Protein AF-A0A3D0Z7N6-F1 (afdb_monomer)

Radius of gyration: 18.56 Å; Cα contacts (8 Å, |Δi|>4): 25; chains: 1; bounding box: 45×38×38 Å

Structure (mmCIF, N/CA/C/O backbone):
data_AF-A0A3D0Z7N6-F1
#
_entry.id   AF-A0A3D0Z7N6-F1
#
loop_
_atom_site.group_PDB
_atom_site.id
_atom_site.type_symbol
_atom_site.label_atom_id
_atom_site.label_alt_id
_atom_site.label_comp_id
_atom_site.label_asym_id
_atom_site.label_entity_id
_atom_site.label_seq_id
_atom_site.pdbx_PDB_ins_code
_atom_site.Cartn_x
_atom_site.Cartn_y
_atom_site.Cartn_z
_atom_site.occupancy
_atom_site.B_iso_or_equiv
_atom_site.auth_seq_id
_atom_site.auth_comp_id
_atom_site.auth_asym_id
_atom_site.auth_atom_id
_atom_site.pdbx_PDB_model_num
ATOM 1 N N . ASN A 1 1 ? -1.478 15.158 9.367 1.00 86.81 1 ASN A N 1
ATOM 2 C CA . ASN A 1 1 ? -2.214 16.304 8.789 1.00 86.81 1 ASN A CA 1
ATOM 3 C C . ASN A 1 1 ? -3.014 15.776 7.603 1.00 86.81 1 ASN A C 1
ATOM 5 O O . ASN A 1 1 ? -2.391 15.377 6.628 1.00 86.81 1 ASN A O 1
ATOM 9 N N . ALA A 1 2 ? -4.344 15.676 7.713 1.00 88.56 2 ALA A N 1
ATOM 10 C CA . ALA A 1 2 ? -5.182 14.945 6.748 1.00 88.56 2 ALA A CA 1
ATOM 11 C C . ALA A 1 2 ? -5.169 15.568 5.339 1.00 88.56 2 ALA A C 1
ATOM 13 O O . ALA A 1 2 ? -5.086 14.853 4.346 1.00 88.56 2 ALA A O 1
ATOM 14 N N . ASN A 1 3 ? -5.139 16.902 5.248 1.00 95.75 3 ASN A N 1
ATOM 15 C CA . ASN A 1 3 ? -5.061 17.607 3.963 1.00 95.75 3 ASN A CA 1
ATOM 16 C C . ASN A 1 3 ? -3.784 17.252 3.189 1.00 95.75 3 ASN A C 1
ATOM 18 O O . ASN A 1 3 ? -3.815 17.063 1.979 1.00 95.75 3 ASN A O 1
ATOM 22 N N . MET A 1 4 ? -2.659 17.120 3.894 1.00 93.25 4 MET A N 1
ATOM 23 C CA . MET A 1 4 ? -1.384 16.745 3.281 1.00 93.25 4 MET A CA 1
ATOM 24 C C . MET A 1 4 ? -1.401 15.299 2.769 1.00 93.25 4 MET A C 1
ATOM 26 O O . MET A 1 4 ? -0.832 15.020 1.720 1.00 93.25 4 MET A O 1
ATOM 30 N N . GLU A 1 5 ? -2.071 14.390 3.479 1.00 90.94 5 GLU A N 1
ATOM 31 C CA . GLU A 1 5 ? -2.233 12.999 3.045 1.00 90.94 5 GLU A CA 1
ATOM 32 C C . GLU A 1 5 ? -3.097 12.900 1.782 1.00 90.94 5 GLU A C 1
ATOM 34 O O . GLU A 1 5 ? -2.723 12.198 0.843 1.00 90.94 5 GLU A O 1
ATOM 39 N N . LEU A 1 6 ? -4.185 13.675 1.711 1.00 94.19 6 LEU A N 1
ATOM 40 C CA . LEU A 1 6 ? -5.030 13.768 0.518 1.00 94.19 6 LEU A CA 1
ATOM 41 C C . LEU A 1 6 ? -4.265 14.321 -0.689 1.00 94.19 6 LEU A C 1
ATOM 43 O O . LEU A 1 6 ? -4.332 13.742 -1.771 1.00 94.19 6 LEU A O 1
ATOM 47 N N . VAL A 1 7 ? -3.498 15.402 -0.513 1.00 95.88 7 VAL A N 1
ATOM 48 C CA . VAL A 1 7 ? -2.666 15.970 -1.590 1.00 95.88 7 VAL A CA 1
ATOM 49 C C . VAL A 1 7 ? -1.598 14.971 -2.046 1.00 95.88 7 VAL A C 1
ATOM 51 O O . VAL A 1 7 ? -1.374 14.820 -3.249 1.00 95.88 7 VAL A O 1
ATOM 54 N N . ALA A 1 8 ? -0.967 14.250 -1.114 1.00 92.62 8 ALA A N 1
ATOM 55 C CA . ALA A 1 8 ? 0.043 13.243 -1.430 1.00 92.62 8 ALA A CA 1
ATOM 56 C C . ALA A 1 8 ? -0.546 12.053 -2.207 1.00 92.62 8 ALA A C 1
ATOM 58 O O . ALA A 1 8 ? -0.000 11.672 -3.243 1.00 92.62 8 ALA A O 1
ATOM 59 N N . GLN A 1 9 ? -1.674 11.494 -1.756 1.00 94.88 9 GLN A N 1
ATOM 60 C CA . GLN A 1 9 ? -2.364 10.408 -2.463 1.00 94.88 9 GLN A CA 1
ATOM 61 C C . GLN A 1 9 ? -2.901 10.865 -3.823 1.00 94.88 9 GLN A C 1
ATOM 63 O O . GLN A 1 9 ? -2.768 10.138 -4.805 1.00 94.88 9 GLN A O 1
ATOM 68 N N . GLY A 1 10 ? -3.459 12.078 -3.907 1.00 95.56 10 GLY A N 1
ATOM 69 C CA . GLY A 1 10 ? -3.940 12.662 -5.160 1.00 95.56 10 GLY A CA 1
ATOM 70 C C . GLY A 1 10 ? -2.819 12.806 -6.187 1.00 95.56 10 GLY A C 1
ATOM 71 O O . GLY A 1 10 ? -2.938 12.309 -7.305 1.00 95.56 10 GLY A O 1
ATOM 72 N N . THR A 1 11 ? -1.691 13.392 -5.781 1.00 96.19 11 THR A N 1
ATOM 73 C CA . THR A 1 11 ? -0.501 13.513 -6.639 1.00 96.19 11 THR A CA 1
ATOM 74 C C . THR A 1 11 ? 0.028 12.137 -7.050 1.00 96.19 11 THR A C 1
ATOM 76 O O . THR A 1 11 ? 0.314 11.913 -8.224 1.00 96.19 11 THR A O 1
ATOM 79 N N . GLY A 1 12 ? 0.098 11.185 -6.113 1.00 95.19 12 GLY A N 1
ATOM 80 C CA . GLY A 1 12 ? 0.526 9.813 -6.393 1.00 95.19 12 GLY A CA 1
ATOM 81 C C . GLY A 1 12 ? -0.3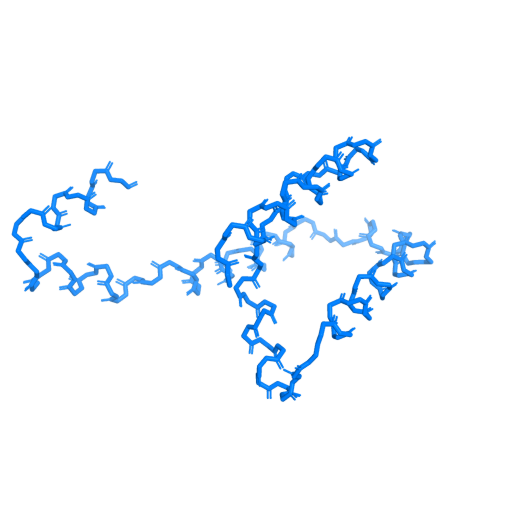64 9.099 -7.413 1.00 95.19 12 GLY A C 1
ATOM 82 O O . GLY A 1 12 ? 0.147 8.417 -8.298 1.00 95.19 12 GLY 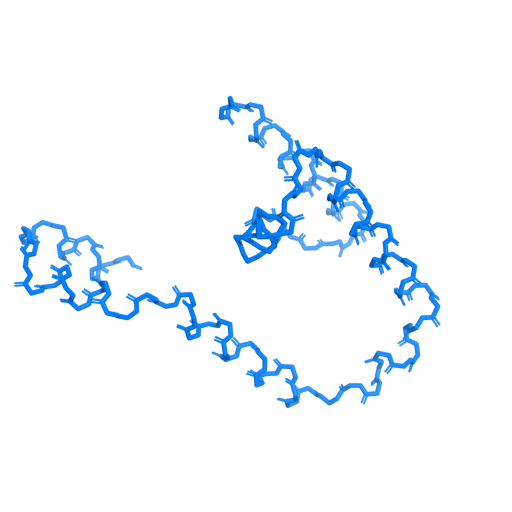A O 1
ATOM 83 N N . ASN A 1 13 ? -1.680 9.300 -7.344 1.00 96.75 13 ASN A N 1
ATOM 84 C CA . ASN A 1 13 ? -2.632 8.713 -8.286 1.00 96.75 13 ASN A CA 1
ATOM 85 C C . ASN A 1 13 ? -2.589 9.362 -9.672 1.00 96.75 13 ASN A C 1
ATOM 87 O O . ASN A 1 13 ? -2.706 8.644 -10.663 1.00 96.75 13 ASN A O 1
ATOM 91 N N . ILE A 1 14 ? -2.352 10.676 -9.760 1.00 97.38 14 ILE A N 1
ATOM 92 C CA . ILE A 1 14 ? -2.108 11.351 -11.045 1.00 97.38 14 ILE A CA 1
ATOM 93 C C . ILE A 1 14 ? -0.876 10.744 -11.723 1.00 97.38 14 ILE A C 1
ATOM 95 O O . ILE A 1 14 ? -0.942 10.365 -12.889 1.00 97.38 14 ILE A O 1
ATOM 99 N N . VAL A 1 15 ? 0.227 10.592 -10.983 1.00 96.44 15 VAL A N 1
ATOM 100 C CA . VAL A 1 15 ? 1.443 9.958 -11.511 1.00 96.44 15 VAL A CA 1
ATOM 101 C C . VAL A 1 15 ? 1.169 8.502 -11.897 1.00 96.44 15 VAL A C 1
ATOM 103 O O . VAL A 1 15 ? 1.513 8.113 -13.005 1.00 96.44 15 VAL A O 1
ATOM 106 N N . SER A 1 16 ? 0.498 7.712 -11.049 1.00 95.81 16 SER A N 1
ATOM 107 C CA . SER A 1 16 ? 0.144 6.313 -11.350 1.00 95.81 16 SER A CA 1
ATOM 108 C C . SER A 1 16 ? -0.598 6.188 -12.686 1.00 95.81 16 SER A C 1
ATOM 110 O O . SER A 1 16 ? -0.184 5.416 -13.550 1.00 95.81 16 SER A O 1
ATOM 112 N N . ALA A 1 17 ? -1.627 7.013 -12.905 1.00 96.12 17 ALA A N 1
ATOM 113 C CA . ALA A 1 17 ? -2.420 6.997 -14.131 1.00 96.12 17 ALA A CA 1
ATOM 114 C C . ALA A 1 17 ? -1.592 7.320 -15.389 1.00 96.12 17 ALA A C 1
ATOM 116 O O . ALA A 1 17 ? -1.784 6.684 -16.425 1.00 96.12 17 ALA A O 1
ATOM 117 N N . LEU A 1 18 ? -0.636 8.254 -15.303 1.00 97.12 18 LEU A N 1
ATOM 118 C CA . LEU A 1 18 ? 0.242 8.612 -16.427 1.00 97.12 18 LEU A CA 1
ATOM 119 C C . LEU A 1 18 ? 1.151 7.457 -16.879 1.00 97.12 18 LEU A C 1
ATOM 121 O O . LEU A 1 18 ? 1.528 7.404 -18.046 1.00 97.12 18 LEU A O 1
ATOM 125 N N . PH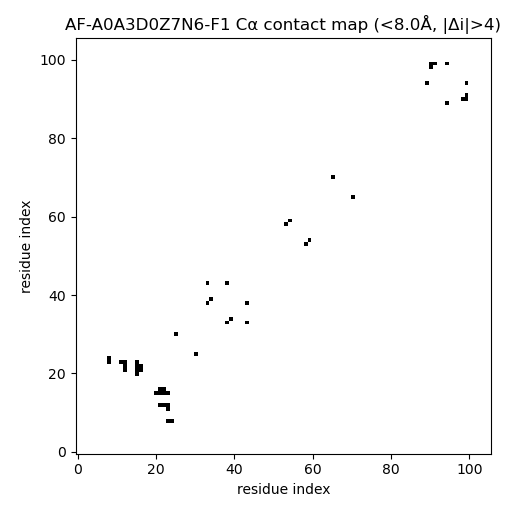E A 1 19 ? 1.475 6.522 -15.982 1.00 95.25 19 PHE A N 1
ATOM 126 C CA . PHE A 1 19 ? 2.283 5.333 -16.280 1.00 95.25 19 PHE A CA 1
ATOM 127 C C . PHE A 1 19 ? 1.434 4.066 -16.514 1.00 95.25 19 PHE A C 1
ATOM 129 O O . PHE A 1 19 ? 1.975 2.962 -16.530 1.00 95.25 19 PHE A O 1
ATOM 136 N N . GLY A 1 20 ? 0.112 4.197 -16.692 1.00 93.56 20 GLY A N 1
ATOM 137 C CA . GLY A 1 20 ? -0.799 3.056 -16.879 1.00 93.56 20 GLY A CA 1
ATOM 138 C C . GLY A 1 20 ? -1.054 2.242 -15.603 1.00 93.56 20 GLY A C 1
ATOM 139 O O . GLY A 1 20 ? -1.515 1.103 -15.672 1.00 93.56 20 GLY A O 1
ATOM 140 N N . GLY A 1 21 ? -0.732 2.805 -14.439 1.00 93.00 21 GLY A N 1
ATOM 141 C CA . GLY A 1 21 ? -0.980 2.211 -13.134 1.00 93.00 21 GLY A CA 1
ATOM 142 C C 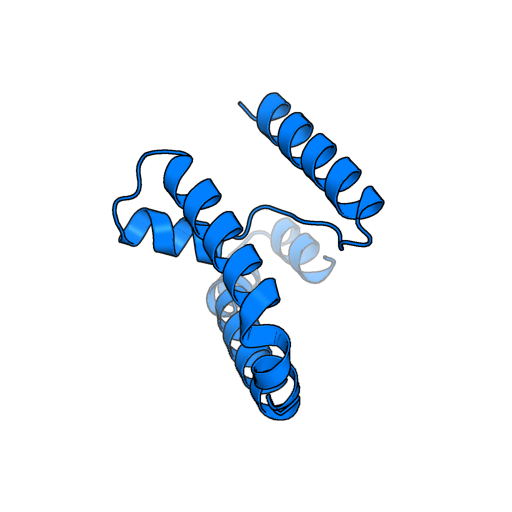. GLY A 1 21 ? -2.441 2.318 -12.692 1.00 93.00 21 GLY A C 1
ATOM 143 O O . GLY A 1 21 ? -3.245 3.072 -13.238 1.00 93.00 21 GLY A O 1
ATOM 144 N N . ILE A 1 22 ? -2.782 1.546 -11.662 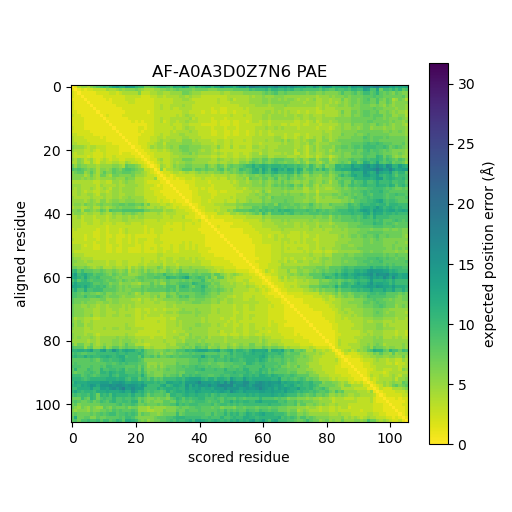1.00 94.88 22 ILE A N 1
ATOM 145 C CA . ILE A 1 22 ? -4.112 1.541 -11.041 1.00 94.88 22 ILE A CA 1
ATOM 146 C C . ILE A 1 22 ? -4.185 2.542 -9.876 1.00 94.88 22 ILE A C 1
ATOM 148 O O . ILE A 1 22 ? -3.140 2.919 -9.326 1.00 94.88 22 ILE A O 1
ATOM 152 N N . PRO A 1 23 ? -5.396 2.967 -9.463 1.00 93.19 23 PRO A N 1
ATOM 153 C CA . PRO A 1 23 ? -5.568 3.790 -8.273 1.00 93.19 23 PRO A CA 1
ATOM 154 C C . PRO A 1 23 ? -4.963 3.116 -7.039 1.00 93.19 23 PRO A C 1
ATOM 156 O O . PRO A 1 23 ? -5.254 1.960 -6.727 1.00 93.19 23 PRO A O 1
ATOM 159 N N . ALA A 1 24 ? -4.121 3.855 -6.330 1.00 90.00 24 ALA A N 1
ATOM 160 C CA . ALA A 1 24 ? -3.454 3.439 -5.114 1.00 90.00 24 ALA A CA 1
ATOM 161 C C . ALA A 1 24 ? -4.041 4.163 -3.896 1.00 90.00 24 ALA A C 1
ATOM 163 O O . ALA A 1 24 ? -4.426 5.333 -3.943 1.00 90.00 24 ALA A O 1
ATOM 164 N N . THR A 1 25 ? -4.064 3.447 -2.775 1.00 90.62 25 THR A N 1
ATOM 165 C CA . THR A 1 25 ? -4.449 3.958 -1.457 1.00 90.62 25 THR A CA 1
ATOM 166 C C . THR A 1 25 ? -3.444 3.490 -0.403 1.00 90.62 25 THR A C 1
ATOM 168 O O . THR A 1 25 ? -2.546 2.687 -0.687 1.00 90.62 25 THR A O 1
ATOM 171 N N . GLY A 1 26 ? -3.575 3.988 0.824 1.00 83.00 26 GLY A N 1
ATOM 172 C CA . GLY A 1 26 ? -2.803 3.506 1.963 1.00 83.00 26 GLY A CA 1
ATOM 173 C C . GLY A 1 26 ? -3.026 2.007 2.197 1.00 83.00 26 GLY A C 1
ATOM 174 O O . GLY A 1 26 ? -4.135 1.565 2.486 1.00 83.00 26 GLY A O 1
ATOM 175 N N . ALA A 1 27 ? -1.962 1.207 2.098 1.00 82.38 27 ALA A N 1
ATOM 176 C CA . ALA A 1 27 ? -2.028 -0.234 2.327 1.00 82.38 27 ALA A CA 1
ATOM 177 C C . ALA A 1 27 ? -1.877 -0.556 3.824 1.00 82.38 27 ALA A C 1
ATOM 179 O O . ALA A 1 27 ? -0.758 -0.615 4.338 1.00 82.38 27 ALA A O 1
ATOM 180 N N . ILE A 1 28 ? -2.996 -0.808 4.514 1.00 80.75 28 ILE A N 1
ATOM 181 C CA . ILE A 1 28 ? -3.039 -1.089 5.966 1.00 80.75 28 ILE A CA 1
ATOM 182 C C . ILE A 1 28 ? -2.084 -2.227 6.348 1.00 80.75 28 ILE A C 1
ATOM 184 O O . ILE A 1 28 ? -1.313 -2.093 7.298 1.00 80.75 28 ILE A O 1
ATOM 188 N N . ALA A 1 29 ? -2.086 -3.319 5.578 1.00 78.38 29 ALA A N 1
ATOM 189 C CA . ALA A 1 29 ? -1.213 -4.466 5.822 1.00 78.38 29 ALA A CA 1
ATOM 190 C C . ALA A 1 29 ? 0.279 -4.085 5.779 1.00 78.38 29 ALA A C 1
ATOM 192 O O . ALA A 1 29 ? 1.045 -4.481 6.655 1.00 78.38 29 ALA A O 1
ATOM 193 N N . ARG A 1 30 ? 0.691 -3.251 4.812 1.00 84.94 30 ARG A N 1
ATOM 194 C CA . ARG A 1 30 ? 2.077 -2.767 4.703 1.00 84.94 30 ARG A CA 1
ATOM 195 C C . ARG A 1 30 ? 2.446 -1.893 5.895 1.00 84.94 30 ARG A C 1
ATOM 197 O O . ARG A 1 30 ? 3.509 -2.074 6.480 1.00 84.94 30 ARG A O 1
ATOM 204 N N . THR A 1 31 ? 1.569 -0.965 6.266 1.00 86.75 31 THR A N 1
ATOM 205 C CA . THR A 1 31 ? 1.796 -0.075 7.409 1.00 86.75 31 THR A CA 1
ATOM 206 C C . THR A 1 31 ? 1.932 -0.873 8.705 1.00 86.75 31 THR A C 1
ATOM 208 O O . THR A 1 31 ? 2.851 -0.620 9.478 1.00 86.75 31 THR A O 1
ATOM 211 N N . ALA A 1 32 ? 1.092 -1.891 8.914 1.00 84.69 32 ALA A N 1
ATOM 212 C CA . ALA A 1 32 ? 1.180 -2.772 10.076 1.00 84.69 32 ALA A CA 1
ATOM 213 C C . ALA A 1 32 ? 2.512 -3.540 10.129 1.00 84.69 32 ALA A C 1
ATOM 215 O O . ALA A 1 32 ? 3.129 -3.616 11.191 1.00 84.69 32 ALA A O 1
ATOM 216 N N . THR A 1 33 ? 2.983 -4.071 8.998 1.00 87.12 33 THR A N 1
ATOM 217 C CA . THR A 1 33 ? 4.290 -4.743 8.923 1.00 87.12 33 THR A CA 1
ATOM 218 C C . THR A 1 33 ? 5.436 -3.770 9.188 1.00 87.12 33 THR A C 1
ATOM 220 O O . THR A 1 33 ? 6.299 -4.074 10.002 1.00 87.12 33 THR A O 1
ATOM 223 N N . ASN A 1 34 ? 5.411 -2.571 8.597 1.00 90.25 34 ASN A N 1
ATOM 224 C CA . ASN A 1 34 ? 6.427 -1.543 8.842 1.00 90.25 34 ASN A CA 1
ATOM 225 C C . ASN A 1 34 ? 6.503 -1.152 10.325 1.00 90.25 34 ASN A C 1
ATOM 227 O O . ASN A 1 34 ? 7.600 -1.050 10.870 1.00 90.25 34 ASN A O 1
ATOM 231 N N . ILE A 1 35 ? 5.355 -0.987 10.990 1.00 89.44 35 ILE A N 1
ATOM 232 C CA . ILE A 1 35 ? 5.296 -0.691 12.429 1.00 89.44 35 ILE A CA 1
ATOM 233 C C . ILE A 1 35 ? 5.864 -1.856 13.249 1.00 89.44 35 ILE A C 1
ATOM 235 O O . ILE A 1 35 ? 6.656 -1.627 14.158 1.00 89.44 35 ILE A O 1
ATOM 239 N N . LYS A 1 36 ? 5.512 -3.106 12.917 1.00 90.25 36 LYS A N 1
ATOM 240 C CA . LYS A 1 36 ? 6.068 -4.301 13.581 1.00 90.25 36 LYS A CA 1
ATOM 241 C C . LYS A 1 36 ? 7.581 -4.436 13.384 1.00 90.25 36 LYS A C 1
ATOM 243 O O . LYS A 1 36 ? 8.256 -4.958 14.262 1.00 90.25 36 LYS A O 1
ATOM 248 N N . SER A 1 37 ? 8.106 -3.951 12.262 1.00 91.62 37 SER A N 1
ATOM 249 C CA . SER A 1 37 ? 9.543 -3.871 11.975 1.00 91.62 37 SER A CA 1
ATOM 250 C C . SER A 1 37 ? 10.211 -2.609 12.540 1.00 91.62 37 SER A C 1
ATOM 252 O O . SER A 1 37 ? 11.345 -2.313 12.170 1.00 91.62 37 SER A O 1
ATOM 254 N N . SER A 1 38 ? 9.532 -1.857 13.414 1.00 92.00 38 SER A N 1
ATOM 255 C CA . SER A 1 38 ? 10.038 -0.626 14.038 1.00 92.00 38 SER A CA 1
ATOM 256 C C . SER A 1 38 ? 10.476 0.451 13.036 1.00 92.00 38 SER A C 1
ATOM 258 O O . SER A 1 38 ? 11.360 1.258 13.325 1.00 92.00 38 SER A O 1
ATOM 260 N N . ALA A 1 39 ? 9.872 0.491 11.845 1.00 90.56 39 ALA A N 1
ATOM 261 C CA . ALA A 1 39 ? 10.141 1.541 10.872 1.00 90.56 39 ALA A CA 1
ATOM 262 C C . ALA A 1 39 ? 9.521 2.869 11.337 1.00 90.56 39 ALA A C 1
ATOM 264 O O . ALA A 1 39 ? 8.319 2.951 11.585 1.00 90.56 39 ALA A O 1
ATOM 265 N N . VAL A 1 40 ? 10.340 3.921 11.414 1.00 89.31 40 VAL A N 1
ATOM 266 C CA . VAL A 1 40 ? 9.942 5.244 11.941 1.00 89.31 40 VAL A CA 1
ATOM 267 C C . VAL A 1 40 ? 10.004 6.371 10.905 1.00 89.31 40 VAL A C 1
ATOM 269 O O . VAL A 1 40 ? 9.698 7.517 11.218 1.00 89.31 40 VAL A O 1
ATOM 272 N N . SER A 1 41 ? 10.416 6.074 9.670 1.00 90.50 41 SER A N 1
ATOM 273 C CA . SER A 1 41 ? 10.663 7.075 8.627 1.00 90.50 41 SER A CA 1
ATOM 274 C C . SER A 1 41 ? 10.025 6.674 7.286 1.00 90.50 41 SER A C 1
ATOM 276 O O . SER A 1 41 ? 9.787 5.485 7.041 1.00 90.50 41 SER A O 1
ATOM 278 N N . PRO A 1 42 ? 9.777 7.635 6.370 1.00 86.88 42 PRO A N 1
ATOM 279 C CA . PRO A 1 42 ? 9.221 7.346 5.043 1.00 86.88 42 PRO A CA 1
ATOM 280 C C . PRO A 1 42 ? 10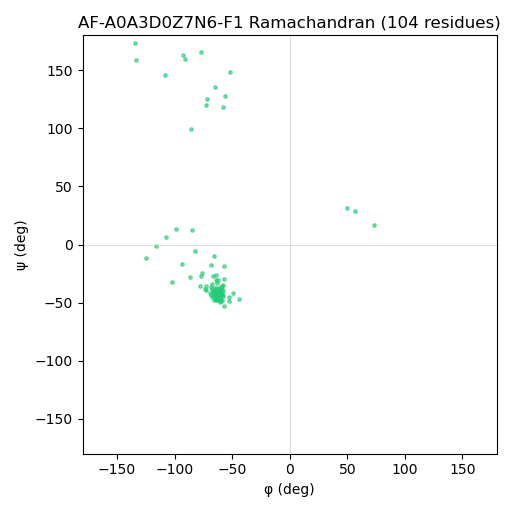.167 6.522 4.153 1.00 86.88 42 PRO A C 1
ATOM 282 O O . PRO A 1 42 ? 9.750 6.012 3.112 1.00 86.88 42 PRO A O 1
ATOM 285 N N . VAL A 1 43 ? 11.425 6.341 4.572 1.00 92.62 43 VAL A N 1
ATOM 286 C CA . VAL A 1 43 ? 12.446 5.578 3.844 1.00 92.62 43 VAL A CA 1
ATOM 287 C C . VAL A 1 43 ? 12.008 4.131 3.621 1.00 92.62 43 VAL A C 1
ATOM 289 O O . VAL A 1 43 ? 12.234 3.599 2.540 1.00 92.62 43 VAL A O 1
ATOM 292 N N . ALA A 1 44 ? 11.300 3.513 4.574 1.00 92.00 44 ALA A N 1
ATOM 293 C CA . ALA A 1 44 ? 10.789 2.150 4.408 1.00 92.00 44 ALA A CA 1
ATOM 294 C C . ALA A 1 44 ? 9.842 2.018 3.199 1.00 92.00 44 ALA A C 1
ATOM 296 O O . ALA A 1 44 ? 9.874 1.016 2.486 1.00 92.00 44 ALA A O 1
ATOM 297 N N . GLY A 1 45 ? 9.029 3.045 2.930 1.00 90.50 45 GLY A N 1
ATOM 298 C CA . GLY A 1 45 ? 8.154 3.086 1.757 1.00 90.50 45 GLY A CA 1
ATOM 299 C C . GLY A 1 45 ? 8.929 3.240 0.448 1.00 90.50 45 GLY A C 1
ATOM 300 O O . GLY A 1 45 ? 8.627 2.547 -0.521 1.00 90.50 45 GLY A O 1
ATOM 301 N N . ILE A 1 46 ? 9.955 4.099 0.438 1.00 93.50 46 ILE A N 1
ATOM 302 C CA . ILE A 1 46 ? 10.822 4.324 -0.730 1.00 93.50 46 ILE A CA 1
ATOM 303 C C . ILE A 1 46 ? 11.593 3.048 -1.075 1.00 93.50 46 ILE A C 1
ATOM 305 O O . ILE A 1 46 ? 11.588 2.623 -2.228 1.00 93.50 46 ILE A O 1
ATOM 309 N N . VAL A 1 47 ? 12.201 2.404 -0.075 1.00 94.50 47 VAL A N 1
ATOM 310 C CA . VAL A 1 47 ? 12.924 1.139 -0.258 1.00 94.50 47 VAL A CA 1
ATOM 311 C C . VAL A 1 47 ? 11.984 0.075 -0.814 1.00 94.50 47 VAL A C 1
ATOM 313 O O . VAL A 1 47 ? 12.310 -0.537 -1.822 1.00 94.50 47 VAL A O 1
ATOM 316 N N . HIS A 1 48 ? 10.789 -0.088 -0.239 1.00 92.56 48 HIS A N 1
ATOM 317 C CA . HIS A 1 48 ? 9.801 -1.043 -0.743 1.00 92.56 48 HIS A CA 1
ATOM 318 C C . HIS A 1 48 ? 9.414 -0.784 -2.209 1.00 92.56 48 HIS A C 1
ATOM 320 O O . HIS A 1 48 ? 9.369 -1.724 -3.002 1.00 92.56 48 HIS A O 1
ATOM 326 N N . ALA A 1 49 ? 9.171 0.476 -2.588 1.00 92.75 49 ALA A N 1
ATOM 327 C CA . ALA A 1 49 ? 8.846 0.840 -3.967 1.00 92.75 49 ALA A CA 1
ATOM 328 C C . ALA A 1 49 ? 10.001 0.530 -4.935 1.00 92.75 49 ALA A C 1
ATOM 330 O O . ALA A 1 49 ? 9.773 -0.059 -5.991 1.00 92.75 49 ALA A O 1
ATOM 331 N N . LEU A 1 50 ? 11.241 0.857 -4.555 1.00 96.19 50 LEU A N 1
ATOM 332 C CA . LEU A 1 50 ? 12.432 0.540 -5.347 1.00 96.19 50 LEU A CA 1
ATOM 333 C C . LEU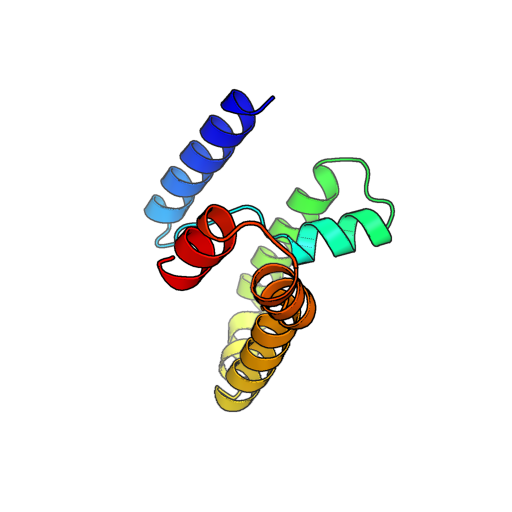 A 1 50 ? 12.656 -0.970 -5.470 1.00 96.19 50 LEU A C 1
ATOM 335 O O . LEU A 1 50 ? 12.984 -1.448 -6.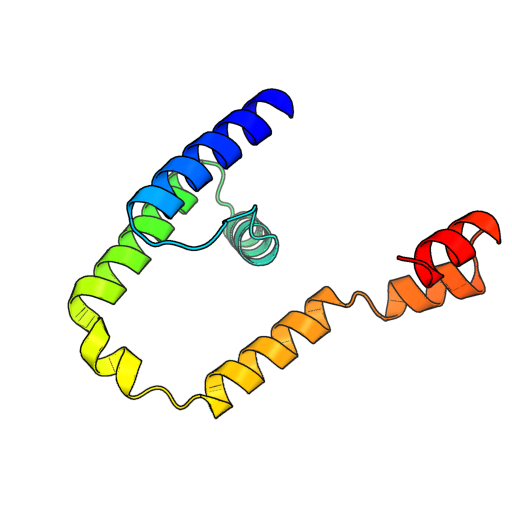552 1.00 96.19 50 LEU A O 1
ATOM 339 N N . THR A 1 51 ? 12.440 -1.736 -4.398 1.00 94.62 51 THR A N 1
ATOM 340 C CA . THR A 1 51 ? 12.535 -3.201 -4.434 1.00 94.62 51 THR A CA 1
ATOM 341 C C . THR A 1 51 ? 11.520 -3.799 -5.404 1.00 94.62 51 THR A C 1
ATOM 343 O O . THR A 1 51 ? 11.888 -4.662 -6.197 1.00 94.62 51 THR A O 1
ATOM 346 N N . LEU A 1 52 ? 10.266 -3.332 -5.390 1.00 93.06 52 LEU A N 1
ATOM 347 C CA . LEU A 1 52 ? 9.244 -3.798 -6.333 1.00 93.06 52 LEU A CA 1
ATOM 348 C C . LEU A 1 52 ? 9.585 -3.434 -7.781 1.00 93.06 52 LEU A C 1
ATOM 350 O O . LEU A 1 52 ? 9.431 -4.275 -8.664 1.00 93.06 52 LEU A O 1
ATOM 354 N N . LEU A 1 53 ? 10.091 -2.221 -8.022 1.00 94.06 53 LEU A N 1
ATOM 355 C CA . LEU A 1 53 ? 10.539 -1.796 -9.349 1.00 94.06 53 LEU A CA 1
ATOM 356 C C . LEU A 1 53 ? 11.670 -2.694 -9.871 1.00 94.06 53 LEU A C 1
ATOM 358 O O . LEU A 1 53 ? 11.621 -3.156 -11.009 1.00 94.06 53 LEU A O 1
ATOM 362 N N . LEU A 1 54 ? 12.661 -2.983 -9.023 1.00 95.25 54 LEU A N 1
ATOM 363 C CA . LEU A 1 54 ? 13.781 -3.863 -9.352 1.00 95.25 54 LEU A CA 1
ATOM 364 C C . LEU A 1 54 ? 13.299 -5.289 -9.653 1.00 95.25 54 LEU A C 1
ATOM 366 O O . LEU A 1 54 ? 13.714 -5.899 -10.636 1.00 95.25 54 LEU A O 1
ATOM 370 N N . PHE A 1 55 ? 12.382 -5.803 -8.831 1.00 93.62 55 PHE A N 1
ATOM 371 C CA . PHE A 1 55 ? 11.789 -7.122 -9.020 1.00 93.62 55 PHE A CA 1
ATOM 372 C C . PHE A 1 55 ? 11.024 -7.209 -10.342 1.00 93.62 55 PHE A C 1
ATOM 374 O O . PHE A 1 55 ? 11.181 -8.177 -11.078 1.00 93.62 55 PHE A O 1
ATOM 381 N N . MET A 1 56 ? 10.244 -6.186 -10.692 1.00 91.25 56 MET A N 1
ATOM 382 C CA . MET A 1 56 ? 9.568 -6.141 -11.988 1.00 91.25 56 MET A CA 1
ATOM 383 C C . MET A 1 56 ? 10.558 -6.085 -13.154 1.00 91.25 56 MET A C 1
ATOM 385 O O . MET A 1 56 ? 10.369 -6.800 -14.131 1.00 91.25 56 MET A O 1
ATOM 389 N N . LEU A 1 57 ? 11.628 -5.293 -13.055 1.00 92.00 57 LEU A N 1
ATOM 390 C CA . LEU A 1 57 ? 12.577 -5.128 -14.158 1.00 92.00 57 LEU A CA 1
ATOM 391 C C . LEU A 1 57 ? 13.383 -6.404 -14.453 1.00 92.00 57 LEU A C 1
ATOM 393 O O . LEU A 1 57 ? 13.621 -6.715 -15.617 1.00 92.00 57 LEU A O 1
ATOM 397 N N . PHE A 1 58 ? 13.787 -7.148 -13.419 1.00 94.56 58 PHE A N 1
ATOM 398 C CA . PHE A 1 58 ? 14.658 -8.321 -13.578 1.00 94.56 58 PHE A CA 1
ATOM 399 C C . PHE A 1 58 ? 13.930 -9.666 -13.491 1.00 94.56 58 PHE A C 1
ATOM 401 O O . PHE A 1 58 ? 14.342 -10.625 -14.139 1.00 94.56 58 PHE A O 1
ATOM 408 N N . LEU A 1 59 ? 12.863 -9.762 -12.693 1.00 92.38 59 LEU A N 1
ATOM 409 C CA . LEU A 1 59 ? 12.160 -11.016 -12.392 1.00 92.38 59 LEU A CA 1
ATOM 410 C C . LEU A 1 59 ? 10.784 -11.129 -13.067 1.00 92.38 59 LEU A C 1
ATOM 412 O O . LEU A 1 59 ? 10.092 -12.124 -12.847 1.00 92.38 59 LEU A O 1
ATOM 416 N N . ALA A 1 60 ? 10.396 -10.191 -13.940 1.00 87.44 60 ALA A N 1
ATOM 417 C CA . ALA A 1 60 ? 9.161 -10.301 -14.727 1.00 87.44 60 ALA A CA 1
ATOM 418 C C . ALA A 1 60 ? 8.980 -11.656 -15.454 1.00 87.44 60 ALA A C 1
ATOM 420 O O . ALA A 1 60 ? 7.873 -12.195 -15.390 1.00 87.44 60 ALA A O 1
ATOM 421 N N . PRO A 1 61 ? 10.013 -12.268 -16.077 1.00 85.25 61 PRO A N 1
ATOM 422 C CA . PRO A 1 61 ? 9.860 -13.574 -16.728 1.00 85.25 61 PRO A CA 1
ATOM 423 C C . PRO A 1 61 ? 9.570 -14.721 -15.753 1.00 85.25 61 PRO A C 1
ATOM 425 O O . PRO A 1 61 ? 8.945 -15.703 -16.130 1.00 85.25 61 PRO A O 1
ATOM 428 N N . LEU A 1 62 ? 10.014 -14.614 -14.498 1.00 87.69 62 LEU A N 1
ATOM 429 C CA . LEU A 1 62 ? 9.664 -15.580 -13.454 1.00 87.69 62 LEU A CA 1
ATOM 430 C C . LEU A 1 62 ? 8.246 -15.337 -12.935 1.00 87.69 62 LEU A C 1
ATOM 432 O O . LEU A 1 62 ? 7.527 -16.286 -12.631 1.00 87.69 62 LEU A O 1
ATOM 436 N N . ALA A 1 63 ? 7.828 -14.073 -12.853 1.00 85.81 63 ALA A N 1
ATOM 437 C CA . ALA A 1 63 ? 6.495 -13.713 -12.388 1.00 85.81 63 ALA A CA 1
ATOM 438 C C . ALA A 1 63 ? 5.382 -14.241 -13.313 1.00 85.81 63 ALA A C 1
ATOM 440 O O . ALA A 1 63 ? 4.306 -14.583 -12.827 1.00 85.81 63 ALA A O 1
ATOM 441 N N . SER A 1 64 ? 5.634 -14.374 -14.621 1.00 84.69 64 SER A N 1
ATOM 442 C CA . SER A 1 64 ? 4.659 -14.944 -15.566 1.00 84.69 64 SER A CA 1
ATOM 443 C C . SER A 1 64 ? 4.407 -16.443 -15.366 1.00 84.69 64 SER A C 1
ATOM 445 O O . SER A 1 64 ? 3.380 -16.948 -15.815 1.00 84.69 64 SER A O 1
ATOM 447 N N . ALA A 1 65 ? 5.295 -17.150 -14.661 1.00 91.31 65 ALA A N 1
ATOM 448 C CA . ALA A 1 65 ? 5.115 -18.558 -14.321 1.00 91.31 65 ALA A CA 1
ATOM 449 C C . ALA A 1 65 ? 4.220 -18.774 -13.085 1.00 91.31 65 ALA A C 1
ATOM 451 O O . ALA A 1 65 ? 3.914 -19.919 -12.749 1.00 91.31 65 ALA A O 1
ATOM 452 N N . ILE A 1 66 ? 3.807 -17.707 -12.389 1.00 91.25 66 ILE A N 1
ATOM 453 C CA . ILE A 1 66 ? 2.991 -17.808 -11.174 1.00 91.25 66 ILE A CA 1
ATOM 454 C C . ILE A 1 66 ? 1.557 -18.223 -11.552 1.00 91.25 66 ILE A C 1
ATOM 456 O O . ILE A 1 66 ? 0.871 -17.479 -12.259 1.00 91.25 66 ILE A O 1
ATOM 460 N N . PRO A 1 67 ? 1.047 -19.367 -11.055 1.00 94.19 67 PRO A N 1
ATOM 461 C CA . PRO A 1 67 ? -0.320 -19.789 -11.332 1.00 94.19 67 PRO A CA 1
ATOM 462 C C . PRO A 1 67 ? -1.346 -18.825 -10.731 1.00 94.19 67 PRO A C 1
ATOM 464 O O . PRO A 1 67 ? -1.271 -18.467 -9.552 1.00 94.19 67 PRO A O 1
ATOM 467 N N . LEU A 1 68 ? -2.376 -18.481 -11.509 1.00 94.19 68 LEU A N 1
ATOM 468 C CA . LEU A 1 68 ? -3.457 -17.598 -11.055 1.00 94.19 68 LEU A CA 1
ATOM 469 C C . LEU A 1 68 ? -4.166 -18.143 -9.802 1.00 94.19 68 LEU A C 1
ATOM 471 O O . LEU A 1 68 ? -4.518 -17.377 -8.911 1.00 94.19 68 LEU A O 1
ATOM 475 N N . VAL A 1 69 ? -4.303 -19.469 -9.694 1.00 95.50 69 VAL A N 1
ATOM 476 C CA . VAL A 1 69 ? -4.919 -20.141 -8.536 1.00 95.50 69 VAL A CA 1
ATOM 477 C C . VAL A 1 69 ? -4.179 -19.815 -7.234 1.00 95.50 69 VAL A C 1
ATOM 479 O O . VAL A 1 69 ? -4.813 -19.593 -6.203 1.00 95.50 69 VAL A O 1
ATOM 482 N N . SER A 1 70 ? -2.846 -19.719 -7.274 1.00 95.44 70 SER A N 1
ATOM 483 C CA . SER A 1 70 ? -2.041 -19.343 -6.108 1.00 95.44 70 SER A CA 1
ATOM 484 C C . SER A 1 70 ? -2.304 -17.896 -5.689 1.00 95.44 70 SER A C 1
ATOM 486 O O . SER A 1 70 ? -2.441 -17.618 -4.499 1.00 95.44 70 SER A O 1
ATOM 488 N N . LEU A 1 71 ? -2.447 -16.981 -6.654 1.00 93.62 71 LEU A N 1
ATOM 489 C CA . LEU A 1 71 ? -2.793 -15.584 -6.378 1.00 93.62 71 LEU A CA 1
ATOM 490 C C . LEU A 1 71 ? -4.199 -15.462 -5.776 1.00 93.62 71 LEU A C 1
ATOM 492 O O . LEU A 1 71 ? -4.380 -14.739 -4.798 1.00 93.62 71 LEU A O 1
ATOM 496 N N . SER A 1 72 ? -5.180 -16.209 -6.290 1.00 94.69 72 SER A N 1
ATOM 497 C CA . SER A 1 72 ? -6.538 -16.244 -5.729 1.00 94.69 72 SER A CA 1
ATOM 498 C C . SER A 1 72 ? -6.560 -16.750 -4.287 1.00 94.69 72 SER A C 1
ATOM 500 O O . SER A 1 72 ? -7.261 -16.177 -3.455 1.00 94.69 72 SER A O 1
ATOM 502 N N . ALA A 1 73 ? -5.772 -17.780 -3.966 1.00 95.69 73 ALA A N 1
ATOM 503 C CA . ALA A 1 73 ? -5.657 -18.279 -2.598 1.00 95.69 73 ALA A CA 1
ATOM 504 C C . ALA A 1 73 ? -5.093 -17.208 -1.648 1.00 95.69 73 ALA A C 1
ATOM 506 O O . ALA A 1 73 ? -5.642 -16.994 -0.570 1.00 95.69 73 ALA A O 1
ATOM 507 N N . VAL A 1 74 ? -4.049 -16.482 -2.066 1.00 93.75 74 VAL A N 1
ATOM 508 C CA . VAL A 1 74 ? -3.483 -15.373 -1.279 1.00 93.75 74 VAL A CA 1
ATOM 509 C C . VAL A 1 74 ? -4.511 -14.258 -1.076 1.00 93.75 74 VAL A C 1
ATOM 511 O O . VAL A 1 74 ? -4.674 -13.776 0.044 1.00 93.75 74 VAL A O 1
ATOM 514 N N . LEU A 1 75 ? -5.245 -13.877 -2.126 1.00 92.38 75 LEU A N 1
ATOM 515 C CA . LEU A 1 75 ? -6.295 -12.859 -2.027 1.00 92.38 75 LEU A CA 1
ATOM 516 C C . LEU A 1 75 ? -7.410 -13.276 -1.062 1.00 92.38 75 LEU A C 1
ATOM 518 O O . LEU A 1 75 ? -7.816 -12.460 -0.244 1.00 92.38 75 LEU A O 1
ATOM 522 N N . MET A 1 76 ? -7.846 -14.540 -1.088 1.00 94.69 76 MET A N 1
ATOM 523 C CA . MET A 1 76 ? -8.846 -15.062 -0.148 1.00 94.69 76 MET A CA 1
ATOM 524 C C . MET A 1 76 ? -8.398 -14.929 1.310 1.00 94.69 76 MET A C 1
ATOM 526 O O . MET A 1 76 ? -9.185 -14.503 2.153 1.00 94.69 76 MET A O 1
ATOM 530 N N . VAL A 1 77 ? -7.135 -15.247 1.607 1.00 91.19 77 VAL A N 1
ATOM 531 C CA . VAL A 1 77 ? -6.574 -15.113 2.962 1.00 91.19 77 VAL A CA 1
ATOM 532 C C . VAL A 1 77 ? -6.548 -13.647 3.399 1.00 91.19 77 VAL A C 1
ATOM 534 O O . VAL A 1 77 ? -7.016 -13.320 4.486 1.00 91.19 77 VAL A O 1
ATOM 537 N N . ILE A 1 78 ? -6.078 -12.744 2.534 1.00 89.19 78 ILE A N 1
ATOM 538 C CA . ILE A 1 78 ? -6.030 -11.306 2.840 1.00 89.19 78 ILE A CA 1
ATOM 539 C C . ILE A 1 78 ? -7.444 -10.743 3.043 1.00 89.19 78 ILE A C 1
ATOM 541 O O . ILE A 1 78 ? -7.683 -9.990 3.987 1.00 89.19 78 ILE A O 1
ATOM 545 N N . SER A 1 79 ? -8.399 -11.119 2.190 1.00 89.44 79 SER A N 1
ATOM 546 C CA . SER A 1 79 ? -9.801 -10.717 2.326 1.00 89.44 79 SER A CA 1
ATOM 547 C C . SER A 1 79 ? -10.414 -11.230 3.626 1.00 89.44 79 SER A C 1
ATOM 549 O O . SER A 1 79 ? -11.132 -10.483 4.292 1.00 89.44 79 SER A O 1
ATOM 551 N N . TRP A 1 80 ? -10.106 -12.469 4.017 1.00 90.12 80 TRP A N 1
ATOM 552 C CA . TRP A 1 80 ? -10.557 -13.035 5.285 1.00 90.12 80 TRP A CA 1
ATOM 553 C C . TRP A 1 80 ? -10.032 -12.232 6.478 1.00 90.12 80 TRP A C 1
ATOM 555 O O . TRP A 1 80 ? -10.826 -11.825 7.331 1.00 90.12 80 TRP A O 1
ATOM 565 N N . ASP A 1 81 ? -8.737 -11.915 6.492 1.00 85.06 81 ASP A N 1
ATOM 566 C CA . ASP A 1 81 ? -8.111 -11.121 7.554 1.00 85.06 81 ASP A CA 1
ATOM 567 C C . ASP A 1 81 ? -8.698 -9.702 7.647 1.00 85.06 81 ASP A C 1
ATOM 569 O O . ASP A 1 81 ? -8.904 -9.178 8.745 1.00 85.06 81 ASP A O 1
ATOM 573 N N . MET A 1 82 ? -9.019 -9.077 6.509 1.00 84.44 82 MET A N 1
ATOM 574 C CA . MET A 1 82 ? -9.607 -7.731 6.472 1.00 84.44 82 MET A CA 1
ATOM 575 C C . MET A 1 82 ? -11.098 -7.701 6.832 1.00 84.44 82 MET A C 1
ATOM 577 O O . MET A 1 82 ? -11.572 -6.689 7.356 1.00 84.44 82 MET A O 1
ATOM 581 N N . SER A 1 83 ? -11.831 -8.794 6.602 1.00 86.25 83 SER A N 1
ATOM 582 C CA . SER A 1 83 ? -13.295 -8.867 6.748 1.00 86.25 83 SER A CA 1
ATOM 583 C C . SER A 1 83 ? -13.820 -8.494 8.140 1.00 86.25 83 SER A C 1
ATOM 585 O O . SER A 1 83 ? -14.998 -8.182 8.292 1.00 86.25 83 SER A O 1
ATOM 587 N N . SER A 1 84 ? -12.965 -8.515 9.173 1.00 81.25 84 SER A N 1
ATOM 588 C CA . SER A 1 84 ? -13.320 -8.136 10.547 1.00 81.25 84 SER A CA 1
ATOM 589 C C . SER A 1 84 ? -14.600 -8.826 11.056 1.00 81.25 84 SER A C 1
ATOM 591 O O . SER A 1 84 ? -15.317 -8.261 11.887 1.00 81.25 84 SER A O 1
ATOM 593 N N . LEU A 1 85 ? -14.874 -10.056 10.593 1.00 83.25 85 LEU A N 1
ATOM 594 C CA . LEU A 1 85 ? -16.103 -10.821 10.854 1.00 83.25 85 LEU A CA 1
ATOM 595 C C . LEU A 1 85 ? -16.564 -10.780 12.327 1.00 83.25 85 LEU A C 1
ATOM 597 O O . LEU A 1 85 ? -17.726 -10.467 12.591 1.00 83.25 85 LEU A O 1
ATOM 601 N N . PRO A 1 86 ? -15.686 -10.998 13.327 1.00 82.88 86 PRO A N 1
ATOM 602 C CA . PRO A 1 86 ? -16.093 -10.952 14.733 1.00 82.88 86 PRO A CA 1
ATOM 603 C C . PRO A 1 86 ? -16.590 -9.573 15.187 1.00 82.88 86 PRO A C 1
ATOM 605 O O . PRO A 1 86 ? -17.469 -9.471 16.047 1.00 82.88 86 PRO A O 1
ATOM 608 N N . ARG A 1 87 ? -16.024 -8.495 14.630 1.00 83.56 87 ARG A N 1
ATOM 609 C CA . ARG A 1 87 ? -16.440 -7.117 14.918 1.00 83.56 87 ARG A CA 1
ATOM 610 C C . ARG A 1 87 ? -17.785 -6.819 14.260 1.00 83.56 87 ARG A C 1
ATOM 612 O O . ARG A 1 87 ? -18.627 -6.213 14.914 1.00 83.56 87 ARG A O 1
ATOM 619 N N . PHE A 1 88 ? -18.004 -7.307 13.040 1.00 85.94 88 PHE A N 1
ATOM 620 C CA . PHE A 1 88 ? -19.284 -7.198 12.337 1.00 85.94 88 PHE A CA 1
ATOM 621 C C . PHE A 1 88 ? -20.429 -7.815 13.156 1.00 85.94 88 PHE A C 1
ATOM 623 O O . PHE A 1 88 ? -21.387 -7.123 13.502 1.00 85.94 88 PHE A O 1
ATOM 630 N N . PHE A 1 89 ? -20.277 -9.072 13.593 1.00 87.25 89 PHE A N 1
ATOM 631 C CA . PHE A 1 89 ? -21.275 -9.729 14.447 1.00 87.25 89 PHE A CA 1
ATOM 632 C C . PHE A 1 89 ? -21.479 -8.998 15.777 1.00 87.25 89 PHE A C 1
ATOM 634 O O . PHE A 1 89 ? -22.611 -8.824 1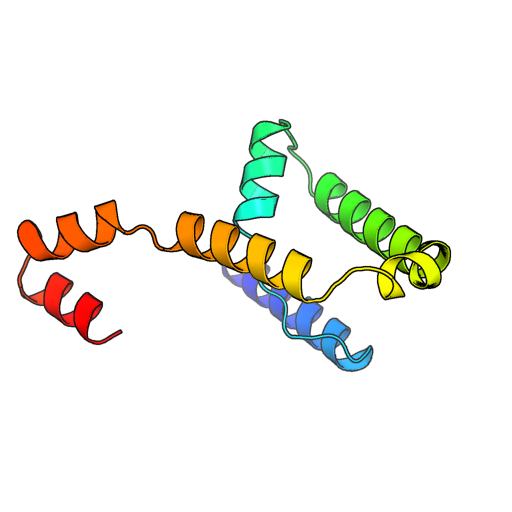6.225 1.00 87.25 89 PHE A O 1
ATOM 641 N N . ARG A 1 90 ? -20.401 -8.517 16.411 1.00 87.00 90 ARG A N 1
ATOM 642 C CA . ARG A 1 90 ? -20.507 -7.767 17.671 1.00 87.00 90 ARG A CA 1
ATOM 643 C C . ARG A 1 90 ? -21.343 -6.494 17.517 1.00 87.00 90 ARG A C 1
ATOM 645 O O . ARG A 1 90 ? -22.127 -6.210 18.417 1.00 87.00 90 ARG A O 1
ATOM 652 N N . ILE A 1 91 ? -21.179 -5.754 16.420 1.00 86.94 91 ILE A N 1
ATOM 653 C CA . ILE A 1 91 ? -21.938 -4.523 16.162 1.00 86.94 91 ILE A CA 1
ATOM 654 C C . ILE A 1 91 ? -23.415 -4.853 15.937 1.00 86.94 91 ILE A C 1
ATOM 656 O O . ILE A 1 91 ? -24.267 -4.248 16.578 1.00 86.94 91 ILE A O 1
ATOM 660 N N . LEU A 1 92 ? -23.729 -5.874 15.136 1.00 87.56 92 LEU A N 1
ATOM 661 C CA . LEU A 1 92 ? -25.120 -6.293 14.929 1.00 87.56 92 LEU A CA 1
ATOM 662 C C . LEU A 1 92 ? -25.842 -6.683 16.227 1.00 87.56 92 LEU A C 1
ATOM 664 O O . LEU A 1 92 ? -27.018 -6.379 16.394 1.00 87.56 92 LEU A O 1
ATOM 668 N N . LEU A 1 93 ? -25.148 -7.380 17.129 1.00 87.81 93 LEU A N 1
ATOM 669 C CA . LEU A 1 93 ? -25.746 -7.928 18.349 1.00 87.81 93 LEU A CA 1
ATOM 670 C C . LEU A 1 93 ? -25.776 -6.943 19.525 1.00 87.81 93 LEU A C 1
ATOM 672 O O . LEU A 1 93 ? -26.611 -7.106 20.414 1.00 87.81 93 LEU A O 1
ATOM 676 N N . LYS A 1 94 ? -24.847 -5.978 19.592 1.00 88.94 94 LYS A N 1
ATOM 677 C CA . LYS A 1 94 ? -24.646 -5.139 20.791 1.00 88.94 94 LYS A CA 1
ATOM 678 C C . LYS A 1 94 ? -24.717 -3.628 20.557 1.00 88.94 94 LYS A C 1
ATOM 680 O O . LYS A 1 94 ? -24.750 -2.900 21.547 1.00 88.94 94 LYS A O 1
ATOM 685 N N . SER A 1 95 ? -24.716 -3.148 19.315 1.00 88.06 95 SER A N 1
ATOM 686 C CA . SER A 1 95 ? -24.735 -1.708 19.022 1.00 88.06 95 SER A CA 1
ATOM 687 C C . SER A 1 95 ? -26.159 -1.161 18.834 1.00 88.06 95 SER A C 1
ATOM 689 O O . SER A 1 95 ? -27.101 -1.933 18.633 1.00 88.06 95 SER A O 1
ATOM 691 N N . PRO A 1 96 ? -26.345 0.172 18.899 1.00 91.19 96 PRO A N 1
ATOM 692 C CA . PRO A 1 96 ? -27.619 0.815 18.594 1.00 91.19 96 PRO A CA 1
ATOM 693 C C . PRO A 1 96 ? -28.176 0.394 17.228 1.00 91.19 96 PRO A C 1
ATOM 695 O O . PRO A 1 96 ? -27.427 0.165 16.278 1.00 91.19 96 PRO A O 1
ATOM 698 N N . LYS A 1 97 ? -29.511 0.350 17.109 1.00 87.31 97 LYS A N 1
ATOM 699 C CA . LYS A 1 97 ? -30.196 -0.039 15.862 1.00 87.31 97 LYS A CA 1
ATOM 700 C C . LYS A 1 97 ? -29.805 0.843 14.666 1.00 87.31 97 LYS A C 1
ATOM 702 O O . LYS A 1 97 ? -29.806 0.346 13.547 1.00 87.31 97 LYS A O 1
ATOM 707 N N . SER A 1 98 ? -29.451 2.111 14.900 1.00 88.81 98 SER A N 1
ATOM 708 C CA . SER A 1 98 ? -28.941 3.026 13.869 1.00 88.81 98 SER A CA 1
ATOM 709 C C . SER A 1 98 ? -27.630 2.532 13.261 1.00 88.81 98 SER A C 1
ATOM 711 O O . SER A 1 98 ? -27.503 2.459 12.045 1.00 88.81 98 SER A O 1
ATOM 713 N N . ASP A 1 99 ? -26.679 2.134 14.103 1.00 87.56 99 ASP A N 1
ATOM 714 C CA . ASP A 1 99 ? -25.325 1.767 13.686 1.00 87.56 99 ASP A CA 1
ATOM 715 C C . ASP A 1 99 ? -25.330 0.409 12.982 1.00 87.56 99 ASP A C 1
ATOM 717 O O . ASP A 1 99 ? -24.652 0.219 11.973 1.00 87.56 99 ASP A O 1
ATOM 721 N N . ALA A 1 100 ? -26.153 -0.522 13.474 1.00 87.31 100 ALA A N 1
ATOM 722 C CA . ALA A 1 100 ? -26.382 -1.801 12.813 1.00 87.31 100 ALA A CA 1
ATOM 723 C C . ALA A 1 100 ? -27.050 -1.621 11.439 1.00 87.31 100 ALA A C 1
ATOM 725 O O . ALA A 1 100 ? -26.697 -2.323 10.494 1.00 87.31 100 ALA A O 1
ATOM 726 N N . PHE A 1 101 ? -27.980 -0.670 11.304 1.00 91.69 101 PHE A N 1
ATOM 727 C CA . PHE A 1 101 ? -28.639 -0.389 10.029 1.00 91.69 101 PHE A CA 1
ATOM 728 C C . PHE A 1 101 ? -27.677 0.226 9.004 1.00 91.69 101 PHE A C 1
ATOM 730 O O . PHE A 1 101 ? -27.644 -0.218 7.858 1.00 91.69 101 PHE A O 1
ATOM 737 N N . VAL A 1 102 ? -26.844 1.188 9.414 1.00 90.88 102 VAL A N 1
ATOM 738 C CA . VAL A 1 102 ? -25.798 1.764 8.547 1.00 90.88 102 VAL A CA 1
ATOM 739 C C . VAL A 1 102 ? -24.822 0.679 8.081 1.00 90.88 102 VAL A C 1
ATOM 741 O O . VAL A 1 102 ? -24.510 0.609 6.897 1.00 90.88 102 VAL A O 1
ATOM 744 N N . LEU A 1 103 ? -24.399 -0.211 8.984 1.00 89.50 103 LEU A N 1
ATOM 745 C CA . LEU A 1 103 ? -23.484 -1.308 8.657 1.00 89.50 103 LEU A CA 1
ATOM 746 C C . LEU A 1 103 ? -24.102 -2.365 7.726 1.00 89.50 103 LEU A C 1
ATOM 748 O O . LEU A 1 103 ? -23.389 -2.967 6.940 1.00 89.50 103 LEU A O 1
ATOM 752 N N . LEU A 1 104 ? -25.404 -2.637 7.828 1.00 88.69 104 LEU A N 1
ATOM 753 C CA . LEU A 1 104 ? -26.081 -3.595 6.942 1.00 88.69 104 LEU A CA 1
ATOM 754 C C . LEU A 1 104 ? -26.351 -3.033 5.543 1.00 88.69 104 LEU A C 1
ATOM 756 O O . LEU A 1 104 ? -26.544 -3.802 4.605 1.00 88.69 104 LEU A O 1
ATOM 760 N N . THR A 1 105 ? -26.432 -1.709 5.425 1.00 91.94 105 THR A N 1
ATOM 761 C CA . THR A 1 105 ? -26.750 -1.020 4.167 1.00 91.94 105 THR A CA 1
ATOM 762 C C . THR A 1 105 ? -25.513 -0.610 3.369 1.00 91.94 105 THR A C 1
ATOM 764 O O . THR A 1 105 ? -25.654 -0.332 2.180 1.00 91.94 105 THR A O 1
ATOM 767 N N . THR A 1 106 ? -24.334 -0.581 4.000 1.00 88.44 106 THR A N 1
ATOM 768 C CA . THR A 1 106 ? -23.041 -0.229 3.386 1.00 88.44 106 THR A CA 1
ATOM 769 C C . THR A 1 106 ? -22.151 -1.456 3.271 1.00 88.44 106 THR A C 1
ATOM 771 O O . THR A 1 106 ? -21.683 -1.732 2.147 1.00 88.44 106 THR A O 1
#

Sequence (106 aa):
NANMELVAQGTGNIVSALFGGIPATGAIARTATNIKSSAVSPVAGIVHALTLLLFMLFLAPLASAIPLVSLSAVLMVISWDMSSLPRFFRILLKSPKSDAFVLLTT

Secondary structure (DSSP, 8-state):
-HHHHHHHHHHHHHHHHHTTPPP----HHHHHHHHHTT--STHHHHHHHHHHHHHHHHHHHHHTTS-HHHHHHHHHHHHHHHT-HHHHHHHHHHS-HHHHHHHHH-

Foldseek 3Di:
DVVVQVVVLVVVQVVQVVVVHDRDDDDPVLVVVCVVVVPDDCVSVVVVVVVVVVCCVPVVVVVVVDDVVVVVVVVVVVCVVVVVVVVLVCCCVPNDPVSVVVSVVD

Mean predicted aligned error: 5.59 Å

pLDDT: mean 90.58, std 4.18, range [78.38, 97.38]

Solvent-accessible surface area (backbone atoms only — not comparable to full-atom values): 6317 Å² total; per-residue (Å²): 112,69,70,60,50,52,52,50,46,51,53,50,33,56,54,26,50,77,74,75,45,69,90,66,74,90,55,64,70,58,53,53,51,38,51,75,68,67,56,88,60,73,59,64,59,53,52,52,53,51,51,52,52,50,44,51,76,72,40,44,80,62,58,74,70,58,56,67,69,61,54,52,53,53,49,53,53,53,50,57,69,67,59,45,58,74,59,54,54,48,37,62,76,72,47,58,71,69,59,33,47,54,62,73,75,105